Protein AF-A0A9E3B0Q7-F1 (afdb_monomer)

Secondary structure (DSSP, 8-state):
-HHHHHHHHHHHHHHHHHHHHHHHHHHH-SSHHHHHHHHHHHHHHHHHHHHHHHHHHHTT--EEEETTEEEEPPP-

Radius of gyration: 14.56 Å; Cα contacts (8 Å, |Δi|>4): 64; chains: 1; bounding box: 31×18×42 Å

Nearest PDB structures (foldseek):
  5l89-assembly3_Z  TM=9.822E-01  e=1.109E+00  Rhodospirillum rubrum
  5l8b-assembly1_J  TM=9.826E-01  e=2.147E+00  Rhodospirillum rubrum
  4wpe-assembly1_A-2  TM=9.144E-01  e=1.761E+00  Saccharomyces cerevisiae S288C
  1c8s-assembly1_A  TM=6.070E-01  e=6.540E-01  Halobacterium salinarum
  1uaz-assembly1_B  TM=5.070E-01  e=6.122E-01  Halorubrum ezzemoulense

Sequence (76 aa):
MLDEVTAQIAALNKADLMFRLAEWHYRHAPTGVEKRHYIQTSLLAASTRAQILTWLEEHQIVVTRQYGEYVQLSQV

pLDDT: mean 93.31, std 9.6, range [46.0, 98.44]

Foldseek 3Di:
DVVVLVVLQVQLLVLLVQLVVLVVCLVVPPDPVSVVVSVVSNVVSVVSNVVSVVVCVVVVWDWDADPRGTDTDPDD

Solvent-accessible surface area (backbone atoms only — not comparable to full-atom values): 4151 Å² total; per-residue (Å²): 104,73,68,54,53,53,49,48,41,53,50,37,39,52,22,52,51,48,22,55,50,20,55,54,46,36,76,68,42,92,43,74,67,52,30,51,52,23,51,52,46,25,52,51,20,49,52,52,32,51,54,46,51,51,53,34,53,78,68,73,51,56,68,45,77,55,101,90,34,59,42,75,57,76,86,128

Structure (mmCIF, N/CA/C/O backbone):
data_AF-A0A9E3B0Q7-F1
#
_entry.id   AF-A0A9E3B0Q7-F1
#
loop_
_atom_site.group_PDB
_atom_site.id
_atom_site.type_symbol
_atom_site.label_atom_id
_atom_site.label_alt_id
_atom_site.label_comp_id
_atom_site.label_asym_id
_atom_site.label_entity_id
_atom_site.label_seq_id
_atom_site.pdbx_PDB_ins_code
_atom_site.Cartn_x
_atom_site.Cartn_y
_atom_site.Cartn_z
_atom_site.occupancy
_atom_site.B_iso_or_equiv
_atom_site.auth_seq_id
_atom_site.auth_comp_id
_atom_site.auth_asym_id
_atom_site.auth_atom_id
_atom_site.pdbx_PDB_model_num
ATOM 1 N N . MET A 1 1 ? -6.855 9.347 19.495 1.00 73.69 1 MET A N 1
ATOM 2 C CA . MET A 1 1 ? -6.638 7.891 19.358 1.00 73.69 1 MET A CA 1
ATOM 3 C C . MET A 1 1 ? -7.461 7.321 18.208 1.00 73.69 1 MET A C 1
ATOM 5 O O . MET A 1 1 ? -6.849 6.920 17.238 1.00 73.69 1 MET A O 1
ATOM 9 N N . LEU A 1 2 ? -8.803 7.348 18.229 1.00 78.19 2 LEU A N 1
ATOM 10 C CA . LEU A 1 2 ? -9.619 6.775 17.137 1.00 78.19 2 LEU A CA 1
ATOM 11 C C . LEU A 1 2 ? -9.335 7.399 15.748 1.00 78.19 2 LEU A C 1
ATOM 13 O O . LEU A 1 2 ? -9.200 6.681 14.758 1.00 78.19 2 LEU A O 1
ATOM 17 N N . ASP A 1 3 ? -9.151 8.723 15.694 1.00 88.81 3 ASP A N 1
ATOM 18 C CA . ASP A 1 3 ? -8.799 9.442 14.456 1.00 88.81 3 ASP A CA 1
ATOM 19 C C . ASP A 1 3 ? -7.405 9.068 13.933 1.00 88.81 3 ASP A C 1
ATOM 21 O O . ASP A 1 3 ? -7.180 8.972 12.729 1.00 88.81 3 ASP A O 1
ATOM 25 N N . GLU A 1 4 ? -6.473 8.806 14.848 1.00 93.88 4 GLU A N 1
ATOM 26 C CA . GLU A 1 4 ? -5.104 8.409 14.526 1.00 93.88 4 GLU A CA 1
ATOM 27 C C . GLU A 1 4 ? -5.066 6.982 13.977 1.00 93.88 4 GLU A C 1
ATOM 29 O O . GLU A 1 4 ? -4.457 6.745 12.939 1.00 93.88 4 GLU A O 1
ATOM 34 N N . VAL A 1 5 ? -5.810 6.053 14.587 1.00 93.56 5 VAL A N 1
ATOM 35 C CA . VAL A 1 5 ? -5.986 4.692 14.055 1.00 93.56 5 VAL A CA 1
ATOM 36 C C . VAL A 1 5 ? -6.586 4.723 12.652 1.00 93.56 5 VAL A C 1
ATOM 38 O O . VAL A 1 5 ? -6.078 4.069 11.742 1.00 93.56 5 VAL A O 1
ATOM 41 N N . THR A 1 6 ? -7.633 5.525 12.452 1.00 94.19 6 THR A N 1
ATOM 42 C CA . THR A 1 6 ? -8.282 5.673 11.142 1.00 94.19 6 THR A CA 1
ATOM 43 C C . THR A 1 6 ? -7.303 6.219 10.098 1.00 94.19 6 THR A C 1
ATOM 45 O O . THR A 1 6 ? -7.235 5.700 8.981 1.00 94.19 6 THR A O 1
ATOM 48 N N . ALA A 1 7 ? -6.490 7.214 10.467 1.00 95.88 7 ALA A N 1
ATOM 49 C CA . ALA A 1 7 ? -5.452 7.761 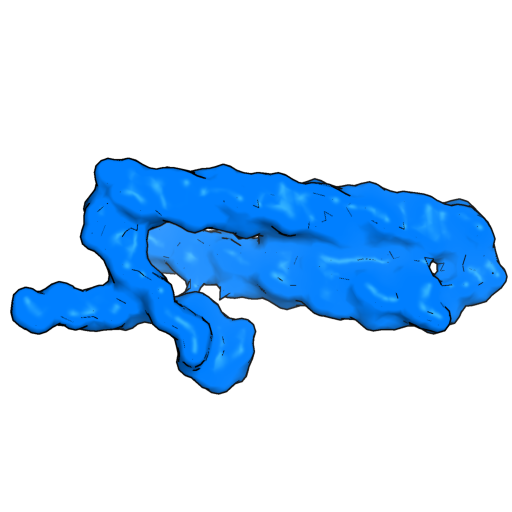9.598 1.00 95.88 7 ALA A CA 1
ATOM 50 C C . ALA A 1 7 ? -4.372 6.722 9.252 1.00 95.88 7 ALA A C 1
ATOM 52 O O . ALA A 1 7 ? -3.973 6.623 8.090 1.00 95.88 7 ALA A O 1
ATOM 53 N N . GLN A 1 8 ? -3.940 5.915 10.224 1.00 97.06 8 GLN A N 1
ATOM 54 C CA . GLN A 1 8 ? -2.954 4.853 10.012 1.00 97.06 8 GLN A CA 1
ATOM 55 C C . GLN A 1 8 ? -3.494 3.755 9.090 1.00 97.06 8 GLN A C 1
ATOM 57 O O . GLN A 1 8 ? -2.808 3.342 8.157 1.00 97.06 8 GLN A O 1
ATOM 62 N N . ILE A 1 9 ? -4.750 3.340 9.256 1.00 95.50 9 ILE A N 1
ATOM 63 C CA . ILE A 1 9 ? -5.388 2.356 8.367 1.00 95.50 9 ILE A CA 1
ATOM 64 C C . ILE A 1 9 ? -5.530 2.910 6.942 1.00 95.50 9 ILE A C 1
ATOM 66 O O . ILE A 1 9 ? -5.216 2.216 5.971 1.00 95.50 9 ILE A O 1
ATOM 70 N N . ALA A 1 10 ? -5.930 4.175 6.789 1.00 96.25 10 ALA A N 1
ATOM 71 C CA . ALA A 1 10 ? -5.985 4.823 5.480 1.00 96.25 10 ALA A CA 1
ATOM 72 C C . ALA A 1 10 ? -4.594 4.900 4.820 1.00 96.25 10 ALA A C 1
ATOM 74 O O . ALA A 1 10 ? -4.447 4.614 3.627 1.00 96.25 10 ALA A O 1
ATOM 75 N N . ALA A 1 11 ? -3.556 5.230 5.594 1.00 97.62 11 ALA A N 1
ATOM 76 C CA . ALA A 1 11 ? -2.174 5.243 5.126 1.00 97.62 11 ALA A CA 1
ATOM 77 C C . ALA A 1 11 ? -1.682 3.838 4.735 1.00 97.62 11 ALA A C 1
ATOM 79 O O . ALA A 1 11 ? -1.030 3.687 3.698 1.00 97.62 11 ALA A O 1
ATOM 80 N N . LEU A 1 12 ? -2.051 2.806 5.500 1.00 97.75 12 LEU A N 1
ATOM 81 C CA . LEU A 1 12 ? -1.737 1.409 5.207 1.00 97.75 12 LEU A CA 1
ATOM 82 C C . LEU A 1 12 ? -2.352 0.972 3.872 1.00 97.75 12 LEU A C 1
ATOM 84 O O . LEU A 1 12 ? -1.657 0.394 3.034 1.00 97.75 12 LEU A O 1
ATOM 88 N N . ASN A 1 13 ? -3.623 1.311 3.637 1.00 97.88 13 ASN A N 1
ATOM 89 C CA . ASN A 1 13 ? -4.313 1.041 2.373 1.00 97.88 13 ASN A CA 1
ATOM 90 C C . ASN A 1 13 ? -3.658 1.750 1.190 1.00 97.88 13 ASN A C 1
ATOM 92 O O . ASN A 1 13 ? -3.423 1.137 0.145 1.00 97.88 13 ASN A O 1
ATOM 96 N N . LYS A 1 14 ? -3.285 3.022 1.363 1.00 97.75 14 LYS A N 1
ATOM 97 C CA . LYS A 1 14 ? -2.559 3.779 0.340 1.00 97.75 14 LYS A CA 1
ATOM 98 C C . LYS A 1 14 ? -1.211 3.135 0.016 1.00 97.75 14 LYS A C 1
ATOM 100 O O . LYS A 1 14 ? -0.869 3.002 -1.158 1.00 97.75 14 LYS A O 1
ATOM 105 N N . ALA A 1 15 ? -0.453 2.718 1.027 1.00 98.00 15 ALA A N 1
ATOM 106 C CA . ALA A 1 15 ? 0.842 2.079 0.831 1.00 98.00 15 ALA A CA 1
ATOM 107 C C . ALA A 1 15 ? 0.708 0.700 0.153 1.00 98.00 15 ALA A C 1
ATOM 109 O O . ALA A 1 15 ? 1.480 0.381 -0.749 1.00 98.00 15 ALA A O 1
ATOM 110 N N . ASP A 1 1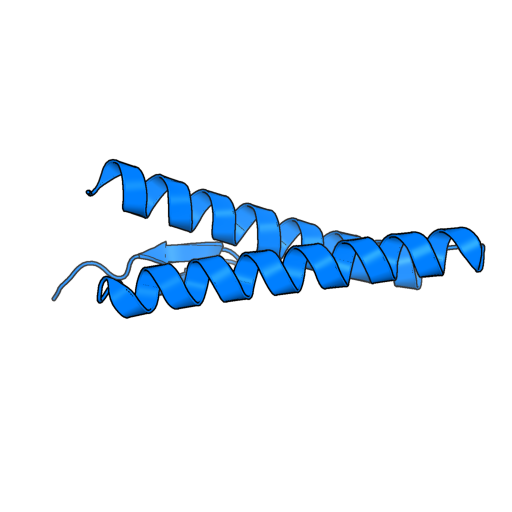6 ? -0.306 -0.095 0.503 1.00 97.31 16 ASP A N 1
ATOM 111 C CA . ASP A 1 16 ? -0.614 -1.362 -0.178 1.00 97.31 16 ASP A CA 1
ATOM 112 C C . ASP A 1 16 ? -1.022 -1.169 -1.645 1.00 97.31 16 ASP A C 1
ATOM 114 O O . ASP A 1 16 ? -0.555 -1.906 -2.519 1.00 97.31 16 ASP A O 1
ATOM 118 N N . LEU A 1 17 ? -1.834 -0.153 -1.946 1.00 96.94 17 LEU A N 1
ATOM 119 C CA . LEU A 1 17 ? -2.184 0.195 -3.322 1.00 96.94 17 LEU A CA 1
ATOM 120 C C . LEU A 1 17 ? -0.947 0.617 -4.125 1.00 96.94 17 LEU A C 1
ATOM 122 O O . LEU A 1 17 ? -0.735 0.120 -5.230 1.00 96.94 17 LEU A O 1
ATOM 126 N N . MET A 1 18 ? -0.109 1.492 -3.560 1.00 97.81 18 MET A N 1
ATOM 127 C CA . MET A 1 18 ? 1.134 1.943 -4.195 1.00 97.81 18 MET A CA 1
ATOM 128 C C . MET A 1 18 ? 2.087 0.783 -4.477 1.00 97.81 18 MET A C 1
ATOM 130 O O . MET A 1 18 ? 2.672 0.726 -5.557 1.00 97.81 18 MET A O 1
ATOM 134 N N . PHE A 1 19 ? 2.208 -0.161 -3.542 1.00 97.81 19 PHE A N 1
ATOM 135 C CA . PHE A 1 19 ? 2.998 -1.375 -3.726 1.00 97.81 19 PHE A CA 1
ATOM 136 C C . PHE A 1 19 ? 2.497 -2.184 -4.931 1.00 97.81 19 PHE A C 1
ATOM 138 O O . PHE A 1 19 ? 3.259 -2.443 -5.863 1.00 97.81 19 PHE A O 1
ATOM 145 N N . ARG A 1 20 ? 1.196 -2.507 -4.962 1.00 96.56 20 ARG A N 1
ATOM 146 C CA . ARG A 1 20 ? 0.581 -3.285 -6.052 1.00 96.56 20 ARG A CA 1
ATOM 147 C C . ARG A 1 20 ? 0.681 -2.585 -7.409 1.00 96.56 20 ARG A C 1
ATOM 149 O O . ARG A 1 20 ? 0.935 -3.241 -8.420 1.00 96.56 20 ARG A O 1
ATOM 156 N N . LEU A 1 21 ? 0.498 -1.264 -7.444 1.00 97.88 21 LEU A N 1
ATOM 157 C CA . LEU A 1 21 ? 0.645 -0.467 -8.665 1.00 97.88 21 LEU A CA 1
ATOM 158 C C . LEU A 1 21 ? 2.091 -0.467 -9.163 1.00 97.88 21 LEU A C 1
ATOM 160 O O . LEU A 1 21 ? 2.315 -0.675 -10.353 1.00 97.88 21 LEU A O 1
ATOM 164 N N . ALA A 1 22 ? 3.069 -0.296 -8.272 1.00 98.06 22 ALA A N 1
ATOM 165 C CA . ALA A 1 22 ? 4.481 -0.351 -8.635 1.00 98.06 22 ALA A CA 1
ATOM 166 C C . ALA A 1 22 ? 4.864 -1.720 -9.221 1.00 98.06 22 ALA A C 1
ATOM 168 O O . ALA A 1 22 ? 5.516 -1.781 -10.261 1.00 98.06 22 ALA A O 1
ATOM 169 N N . GLU A 1 23 ? 4.391 -2.821 -8.631 1.00 97.62 23 GLU A N 1
ATOM 170 C CA . GLU A 1 23 ? 4.604 -4.169 -9.177 1.00 97.62 23 GLU A CA 1
ATOM 171 C C . GLU A 1 23 ? 3.933 -4.370 -10.542 1.00 97.62 23 GLU A C 1
ATOM 173 O O . GLU A 1 23 ? 4.486 -5.014 -11.440 1.00 97.62 23 GLU A O 1
ATOM 178 N N . TRP A 1 24 ? 2.727 -3.828 -10.728 1.00 97.88 24 TRP A N 1
ATOM 179 C CA . TRP A 1 24 ? 2.054 -3.867 -12.022 1.00 97.88 24 TRP A CA 1
ATOM 180 C C . TRP A 1 24 ? 2.831 -3.084 -13.085 1.00 97.88 24 TRP A C 1
ATOM 182 O O . TRP A 1 24 ? 3.087 -3.623 -14.163 1.00 97.88 24 TRP A O 1
ATOM 192 N N . HIS A 1 25 ? 3.270 -1.866 -12.770 1.00 98.31 25 HIS A N 1
ATOM 193 C CA . HIS A 1 25 ? 4.055 -1.042 -13.683 1.00 98.31 25 HIS A CA 1
ATOM 194 C C . HIS A 1 25 ? 5.420 -1.659 -13.998 1.00 98.31 25 HIS A C 1
ATOM 196 O O . HIS A 1 25 ? 5.817 -1.683 -15.159 1.00 98.31 25 HIS A O 1
ATOM 202 N N . TYR A 1 26 ? 6.102 -2.248 -13.012 1.00 98.00 26 TYR A N 1
ATOM 203 C CA . TYR A 1 26 ? 7.364 -2.963 -13.218 1.00 98.00 26 TYR A CA 1
ATOM 204 C C . TYR A 1 26 ? 7.252 -4.054 -14.297 1.00 98.00 26 TYR A C 1
ATOM 206 O O . TYR A 1 26 ? 8.138 -4.175 -15.148 1.00 98.00 26 TYR A O 1
ATOM 214 N N . ARG A 1 27 ? 6.149 -4.819 -14.299 1.00 97.38 27 ARG A N 1
ATOM 215 C CA . ARG A 1 27 ? 5.906 -5.890 -15.284 1.00 97.38 27 ARG A CA 1
ATOM 216 C C . ARG A 1 27 ? 5.759 -5.377 -16.716 1.00 97.38 27 ARG A C 1
ATOM 218 O O . ARG A 1 27 ? 6.099 -6.104 -17.644 1.00 97.38 27 ARG A O 1
ATOM 225 N N . HIS A 1 28 ? 5.293 -4.143 -16.885 1.00 96.69 28 HIS A N 1
ATOM 226 C CA . HIS A 1 28 ? 5.032 -3.532 -18.192 1.00 96.69 28 HIS A CA 1
ATOM 227 C C . HIS A 1 28 ? 6.062 -2.461 -18.574 1.00 96.69 28 HIS A C 1
ATOM 229 O O . HIS A 1 28 ? 5.951 -1.859 -19.638 1.00 96.69 28 HIS A O 1
ATOM 235 N N . ALA A 1 29 ? 7.065 -2.221 -17.727 1.00 97.25 29 ALA A N 1
ATOM 236 C CA . ALA A 1 29 ? 8.057 -1.182 -17.946 1.00 97.25 29 ALA A CA 1
ATOM 237 C C . ALA A 1 29 ? 8.955 -1.516 -19.161 1.00 97.25 29 ALA A C 1
ATOM 239 O O . ALA A 1 29 ? 9.642 -2.549 -19.148 1.00 97.25 29 ALA A O 1
ATOM 240 N 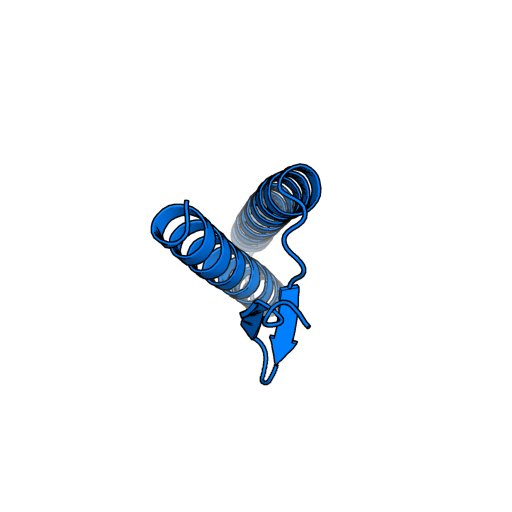N . PRO A 1 30 ? 9.005 -0.647 -20.189 1.00 96.12 30 PRO A N 1
ATOM 241 C CA . PRO A 1 30 ? 9.776 -0.861 -21.411 1.00 96.12 30 PRO A CA 1
ATOM 242 C C . PRO A 1 30 ? 11.286 -0.707 -21.199 1.00 96.12 30 PRO A C 1
ATOM 244 O O . PRO A 1 30 ? 12.074 -1.276 -21.953 1.00 96.12 30 PRO A O 1
ATOM 247 N N . THR A 1 31 ? 11.711 0.041 -20.175 1.00 98.12 31 THR A N 1
ATOM 248 C CA . THR A 1 31 ? 13.124 0.370 -19.950 1.00 98.12 31 THR A CA 1
ATOM 249 C C . THR A 1 31 ? 13.645 -0.109 -18.597 1.00 98.12 31 THR A C 1
ATOM 251 O O . THR A 1 31 ? 12.920 -0.232 -17.609 1.00 98.12 31 THR A O 1
ATOM 254 N N . GLY A 1 32 ? 14.958 -0.349 -18.520 1.00 97.56 32 GLY A N 1
AT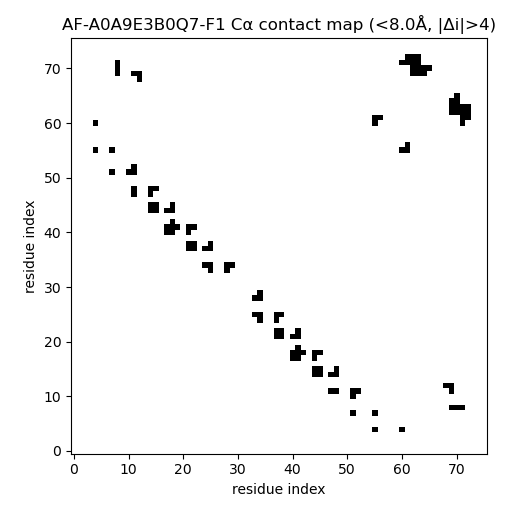OM 255 C CA . GLY A 1 32 ? 15.623 -0.687 -17.257 1.00 97.56 32 GLY A CA 1
ATOM 256 C C . GLY A 1 32 ? 15.607 0.453 -16.229 1.00 97.56 32 GLY A C 1
ATOM 257 O O . GLY A 1 32 ? 15.640 0.189 -15.029 1.00 97.56 32 GLY A O 1
ATOM 258 N N . VAL A 1 33 ? 15.541 1.710 -16.682 1.00 98.06 33 VAL A N 1
ATOM 259 C CA . VAL A 1 33 ? 15.421 2.890 -15.807 1.00 98.06 33 VAL A CA 1
ATOM 260 C C . VAL A 1 33 ? 14.060 2.894 -15.116 1.00 98.06 33 VAL A C 1
ATOM 262 O O . VAL A 1 33 ? 14.010 2.985 -13.891 1.00 98.06 33 VAL A O 1
ATOM 265 N N . GLU A 1 34 ? 12.977 2.702 -15.870 1.00 97.38 34 GLU A N 1
ATOM 266 C CA . GLU A 1 34 ? 11.624 2.599 -15.312 1.00 97.38 34 GLU A CA 1
ATOM 267 C C . GLU A 1 34 ? 11.479 1.396 -14.383 1.00 97.38 34 GLU A C 1
ATOM 269 O O . GLU A 1 34 ? 10.954 1.529 -13.281 1.00 97.38 34 GLU A O 1
ATOM 274 N N . LYS A 1 35 ? 12.031 0.234 -14.758 1.00 98.19 35 LYS A N 1
ATOM 275 C CA . LYS A 1 35 ? 12.051 -0.939 -13.870 1.00 98.19 35 LYS A CA 1
ATOM 276 C C . LYS A 1 35 ? 12.697 -0.626 -12.522 1.00 98.19 35 LYS A C 1
ATOM 278 O O . LYS A 1 35 ? 12.131 -0.973 -11.491 1.00 98.19 35 LYS A O 1
ATOM 283 N N . ARG A 1 36 ? 13.854 0.048 -12.508 1.00 98.25 36 ARG A N 1
ATOM 284 C CA . ARG A 1 36 ? 14.512 0.462 -11.256 1.00 98.25 36 ARG A CA 1
ATOM 285 C C . ARG A 1 36 ? 13.670 1.452 -10.461 1.00 98.25 36 ARG A C 1
ATOM 287 O O . ARG A 1 36 ? 13.585 1.299 -9.247 1.00 98.25 36 ARG A O 1
ATOM 294 N N . HIS A 1 37 ? 13.039 2.415 -11.130 1.00 98.06 37 HIS A N 1
ATOM 295 C CA . HIS A 1 37 ? 12.129 3.355 -10.482 1.00 98.06 37 HIS A CA 1
ATOM 296 C C . HIS A 1 37 ? 10.987 2.618 -9.768 1.00 98.06 37 HIS A C 1
ATOM 298 O O . HIS A 1 37 ? 10.794 2.810 -8.571 1.00 98.06 37 HIS A O 1
ATOM 304 N N . TYR A 1 38 ? 10.304 1.696 -10.451 1.00 98.38 38 TYR A N 1
ATOM 305 C CA . TYR A 1 38 ? 9.203 0.945 -9.848 1.00 98.38 38 TYR A CA 1
ATOM 306 C C . TYR A 1 38 ? 9.653 -0.009 -8.734 1.00 98.38 38 TYR A C 1
ATOM 308 O O . TYR A 1 38 ? 8.938 -0.131 -7.744 1.00 98.38 38 TYR A O 1
ATOM 316 N N . ILE A 1 39 ? 10.848 -0.610 -8.824 1.00 98.06 39 ILE A N 1
ATOM 317 C CA . ILE A 1 39 ? 11.440 -1.375 -7.707 1.00 98.06 39 ILE A CA 1
ATOM 318 C C . ILE A 1 39 ? 11.658 -0.474 -6.481 1.00 98.06 39 ILE A C 1
ATOM 320 O O . ILE A 1 39 ? 11.370 -0.870 -5.351 1.00 98.06 39 ILE A O 1
ATOM 324 N N . GLN A 1 40 ? 12.169 0.743 -6.679 1.00 98.19 40 GLN A N 1
ATOM 325 C CA . GLN A 1 40 ? 12.362 1.695 -5.582 1.00 98.19 40 GLN A CA 1
ATOM 326 C C . GLN A 1 40 ? 11.019 2.106 -4.967 1.00 98.19 40 GLN A C 1
ATOM 328 O O . GLN A 1 40 ? 10.891 2.135 -3.743 1.00 98.19 40 GLN A O 1
ATOM 333 N N . THR A 1 41 ? 10.003 2.361 -5.795 1.00 98.06 41 THR A N 1
ATOM 334 C CA . THR A 1 41 ? 8.645 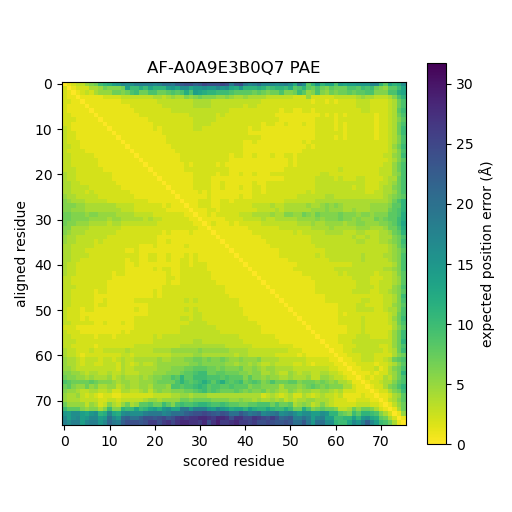2.669 -5.330 1.00 98.06 41 THR A CA 1
ATOM 335 C C . THR A 1 41 ? 8.033 1.508 -4.548 1.00 98.06 41 THR A C 1
ATOM 337 O O . THR A 1 41 ? 7.474 1.739 -3.476 1.00 98.06 41 THR A O 1
ATOM 340 N N . SER A 1 42 ? 8.158 0.264 -5.028 1.00 98.12 42 SER A N 1
ATOM 341 C CA . SER A 1 42 ? 7.638 -0.909 -4.317 1.00 98.12 42 SER A CA 1
ATOM 342 C C . SER A 1 42 ? 8.359 -1.118 -2.988 1.00 98.12 42 SER A C 1
ATOM 344 O O . SER A 1 42 ? 7.711 -1.396 -1.982 1.00 98.12 42 SER A O 1
ATOM 346 N N . LEU A 1 43 ? 9.681 -0.924 -2.945 1.00 98.31 43 LEU A N 1
ATOM 347 C CA . LEU A 1 43 ? 10.452 -1.027 -1.706 1.00 98.31 43 LEU A CA 1
ATOM 348 C C . LEU A 1 43 ? 10.022 0.031 -0.683 1.00 98.31 43 LEU A C 1
ATOM 350 O O . LEU A 1 43 ? 9.801 -0.300 0.479 1.00 98.31 43 LEU A O 1
ATOM 354 N N . LEU A 1 44 ? 9.856 1.285 -1.111 1.00 98.44 44 LEU A N 1
ATOM 355 C CA . LEU A 1 44 ? 9.380 2.357 -0.236 1.00 98.44 44 LEU A CA 1
ATOM 356 C C . LEU A 1 44 ? 7.986 2.039 0.318 1.00 98.44 44 LEU A C 1
ATOM 358 O O . LEU A 1 44 ? 7.774 2.115 1.525 1.00 98.44 44 LEU A O 1
ATOM 362 N N . ALA A 1 45 ? 7.059 1.626 -0.549 1.00 98.12 45 ALA A N 1
ATOM 363 C CA . ALA A 1 45 ? 5.701 1.274 -0.152 1.00 98.12 45 ALA A CA 1
ATOM 364 C C . ALA A 1 45 ? 5.667 0.085 0.827 1.00 98.12 45 ALA A C 1
ATOM 366 O O . ALA A 1 45 ? 4.922 0.120 1.806 1.00 98.12 45 ALA A O 1
ATOM 367 N N . ALA A 1 46 ? 6.495 -0.942 0.610 1.00 97.75 46 ALA A N 1
ATOM 368 C CA . ALA A 1 46 ? 6.628 -2.075 1.527 1.00 97.75 46 ALA A CA 1
ATOM 369 C C . ALA A 1 46 ? 7.159 -1.642 2.902 1.00 97.75 46 ALA A C 1
ATOM 371 O O . ALA A 1 46 ? 6.590 -2.028 3.923 1.00 97.75 46 ALA A O 1
ATOM 372 N N . SER A 1 47 ? 8.189 -0.793 2.933 1.00 98.44 47 SER A N 1
ATOM 373 C CA . SER A 1 47 ? 8.736 -0.238 4.176 1.00 98.44 47 SER A CA 1
ATOM 374 C C . SER A 1 47 ? 7.703 0.593 4.937 1.00 98.44 47 SER A C 1
ATOM 376 O O . SER A 1 47 ? 7.554 0.418 6.143 1.00 98.44 47 SER A O 1
ATOM 378 N N . THR A 1 48 ? 6.934 1.442 4.247 1.00 98.25 48 THR A N 1
ATOM 379 C CA . THR A 1 48 ? 5.845 2.211 4.869 1.00 98.25 48 THR A CA 1
ATOM 380 C C . THR A 1 48 ? 4.772 1.295 5.457 1.00 98.25 48 THR A C 1
ATOM 382 O O . THR A 1 48 ? 4.341 1.515 6.584 1.00 98.25 48 THR A O 1
ATOM 385 N N . ARG A 1 49 ? 4.364 0.233 4.746 1.00 97.38 49 ARG A N 1
ATOM 386 C CA . ARG A 1 49 ? 3.409 -0.750 5.288 1.00 97.38 49 ARG A CA 1
ATOM 387 C C . ARG A 1 49 ? 3.940 -1.416 6.550 1.00 97.38 49 ARG A C 1
ATOM 389 O O . ARG A 1 49 ? 3.190 -1.535 7.510 1.00 97.38 49 ARG A O 1
ATOM 396 N N . ALA A 1 50 ? 5.204 -1.838 6.544 1.00 97.69 50 ALA A N 1
ATOM 397 C CA . ALA A 1 50 ? 5.826 -2.471 7.701 1.00 97.69 50 ALA A CA 1
ATOM 398 C C . ALA A 1 50 ? 5.824 -1.531 8.914 1.00 97.69 50 ALA A C 1
ATOM 400 O O . ALA A 1 50 ? 5.366 -1.928 9.976 1.00 97.69 50 ALA A O 1
ATOM 401 N N . GLN A 1 51 ? 6.226 -0.269 8.731 1.00 98.31 51 GLN A N 1
ATOM 402 C CA . GLN A 1 51 ? 6.210 0.743 9.794 1.00 98.31 51 GLN A CA 1
ATOM 403 C C . GLN A 1 51 ? 4.811 0.955 10.384 1.00 98.31 51 GLN A C 1
ATOM 405 O O . GLN A 1 51 ? 4.658 0.991 11.601 1.00 98.31 51 GLN A O 1
ATOM 410 N N . ILE A 1 52 ? 3.785 1.062 9.533 1.00 98.00 52 ILE A N 1
ATOM 411 C CA . ILE A 1 52 ? 2.406 1.261 9.994 1.00 98.00 52 ILE A CA 1
ATOM 412 C C . ILE A 1 52 ? 1.884 0.014 10.716 1.00 98.00 52 ILE A C 1
ATOM 414 O O . ILE A 1 52 ? 1.244 0.137 11.753 1.00 98.00 52 ILE A O 1
ATOM 418 N N . LEU A 1 53 ? 2.163 -1.186 10.199 1.00 95.81 53 LEU A N 1
ATOM 419 C CA . LEU A 1 53 ? 1.764 -2.436 10.851 1.00 95.81 53 LEU A CA 1
ATOM 420 C C . LEU A 1 53 ? 2.428 -2.598 12.222 1.00 95.81 53 LEU A C 1
ATOM 422 O O . LEU A 1 53 ? 1.739 -2.967 13.166 1.00 95.81 53 LEU A O 1
ATOM 426 N N . THR A 1 54 ? 3.715 -2.262 12.350 1.00 97.06 54 THR A N 1
ATOM 427 C CA . THR A 1 54 ? 4.412 -2.243 13.645 1.00 97.06 54 THR A CA 1
ATOM 428 C C . THR A 1 54 ? 3.756 -1.260 14.609 1.00 97.06 54 THR A C 1
ATOM 430 O O . THR A 1 54 ? 3.466 -1.625 15.742 1.00 97.06 54 THR A O 1
ATOM 433 N N . TRP A 1 55 ? 3.436 -0.046 14.153 1.00 96.69 55 TRP A N 1
ATOM 434 C CA . TRP A 1 55 ? 2.726 0.924 14.987 1.00 96.69 55 TRP A CA 1
ATOM 435 C C . TRP A 1 55 ? 1.357 0.393 15.445 1.00 96.69 55 TRP A C 1
ATOM 437 O O . TRP A 1 55 ? 1.014 0.507 16.619 1.00 96.69 55 TRP A O 1
ATOM 447 N N . LEU A 1 56 ? 0.577 -0.219 14.544 1.00 95.06 56 LEU A N 1
ATOM 448 C CA . LEU A 1 56 ? -0.732 -0.797 14.875 1.00 95.06 56 LEU A CA 1
ATOM 449 C C . LEU A 1 56 ? -0.601 -1.926 15.910 1.00 95.06 56 LEU A C 1
ATOM 451 O O . LEU A 1 56 ? -1.406 -1.997 16.837 1.00 95.06 56 LEU A O 1
ATOM 455 N N . GLU A 1 57 ? 0.424 -2.768 15.780 1.00 94.00 57 GLU A N 1
ATOM 456 C CA . GLU A 1 57 ? 0.735 -3.846 16.722 1.00 94.00 57 GLU A CA 1
ATOM 457 C C . GLU A 1 57 ? 1.105 -3.308 18.113 1.00 94.00 57 GLU A C 1
ATOM 459 O O . GLU A 1 57 ? 0.536 -3.755 19.109 1.00 94.00 57 GLU A O 1
ATOM 464 N N . GLU A 1 58 ? 1.980 -2.299 18.188 1.00 95.69 58 GLU A N 1
ATOM 465 C CA . GLU A 1 58 ? 2.368 -1.633 19.443 1.00 95.69 58 GLU A CA 1
ATOM 466 C C . GLU A 1 58 ? 1.164 -1.032 20.186 1.00 95.69 58 GLU A C 1
ATOM 468 O O . GLU A 1 58 ? 1.146 -0.988 21.417 1.00 95.69 58 GLU A O 1
ATOM 473 N N . HIS A 1 59 ? 0.132 -0.620 19.447 1.00 93.81 59 HIS A N 1
ATOM 474 C CA . HIS A 1 59 ? -1.106 -0.055 19.987 1.00 93.81 59 HIS A CA 1
ATOM 475 C C . HIS A 1 59 ? -2.229 -1.094 20.156 1.00 93.81 59 HIS A C 1
ATOM 477 O O . HIS A 1 59 ? -3.366 -0.721 20.446 1.00 93.81 59 HIS A O 1
ATOM 483 N N . GLN A 1 60 ? -1.931 -2.390 19.996 1.00 93.62 60 GLN A N 1
ATOM 484 C CA . GLN A 1 60 ? -2.884 -3.505 20.104 1.00 93.62 60 GLN A CA 1
ATOM 485 C C . GLN A 1 60 ? -4.097 -3.388 19.162 1.00 93.6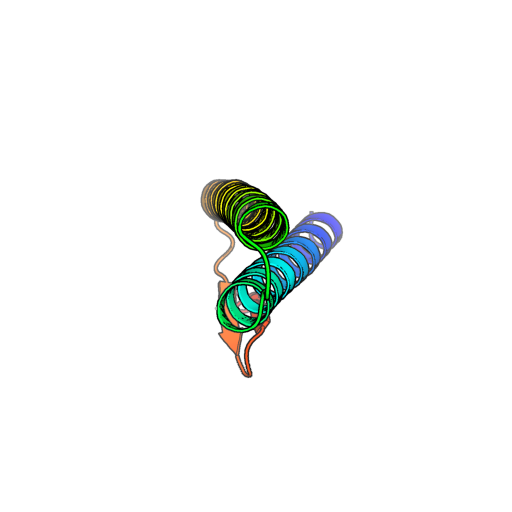2 60 GLN A C 1
ATOM 487 O O . GLN A 1 60 ? -5.204 -3.832 19.478 1.00 93.62 60 GLN A O 1
ATOM 492 N N . ILE A 1 61 ? -3.901 -2.796 17.983 1.00 92.50 61 ILE A N 1
ATOM 493 C CA . ILE A 1 61 ? -4.944 -2.628 16.971 1.00 92.50 61 ILE A CA 1
ATOM 494 C C . ILE A 1 61 ? -4.879 -3.793 15.992 1.00 92.50 61 ILE A C 1
ATOM 496 O O . ILE A 1 61 ? -3.930 -3.939 15.222 1.00 92.50 61 ILE A O 1
ATOM 500 N N . VAL A 1 62 ? -5.937 -4.600 15.971 1.00 90.31 62 VAL A N 1
ATOM 501 C CA . VAL A 1 62 ? -6.061 -5.713 15.029 1.00 90.31 62 VAL A CA 1
ATOM 502 C C . VAL A 1 62 ? -6.744 -5.233 13.751 1.00 90.31 62 VAL A C 1
ATOM 504 O O . VAL A 1 62 ? -7.875 -4.742 13.770 1.00 90.31 62 VAL A O 1
ATOM 507 N N . VAL A 1 63 ? -6.067 -5.415 12.620 1.00 91.38 63 VAL A N 1
ATOM 508 C CA . VAL A 1 63 ? -6.617 -5.159 11.285 1.00 91.38 63 VAL A CA 1
ATOM 509 C C . VAL A 1 63 ? -6.756 -6.462 10.508 1.00 91.38 63 VAL A C 1
ATOM 511 O O . VAL A 1 63 ? -5.951 -7.380 10.646 1.00 91.38 63 VAL A O 1
ATOM 514 N N . THR A 1 64 ? -7.772 -6.541 9.659 1.00 92.31 64 THR A N 1
ATOM 515 C CA . THR A 1 64 ? -7.969 -7.645 8.715 1.00 92.31 64 THR A CA 1
ATOM 516 C C . THR A 1 64 ? -8.142 -7.102 7.308 1.00 92.31 64 THR A C 1
ATOM 518 O O . THR A 1 64 ? -8.441 -5.923 7.127 1.00 92.31 64 THR A O 1
ATOM 521 N N . ARG A 1 65 ? -7.941 -7.946 6.295 1.00 90.12 65 ARG A N 1
ATOM 522 C CA . ARG A 1 65 ? -8.100 -7.548 4.897 1.00 90.12 65 ARG A CA 1
ATOM 523 C C . ARG A 1 65 ? -9.467 -7.986 4.379 1.00 90.12 65 ARG A C 1
ATOM 525 O O . ARG A 1 65 ? -9.714 -9.181 4.243 1.0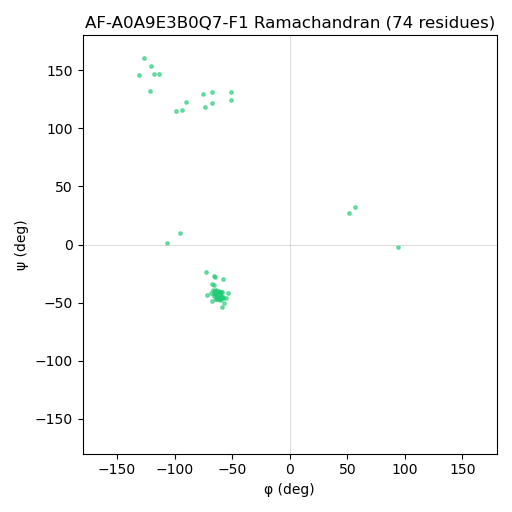0 90.12 65 ARG A O 1
ATOM 532 N N . GLN A 1 66 ? -10.330 -7.031 4.047 1.00 89.88 66 GLN A N 1
ATOM 533 C CA . GLN A 1 66 ? -11.640 -7.263 3.436 1.00 89.88 66 GLN A CA 1
ATOM 534 C C . GLN A 1 66 ? -11.714 -6.538 2.095 1.00 89.88 66 GLN A C 1
ATOM 536 O O . GLN A 1 66 ? -11.322 -5.382 1.987 1.00 89.88 66 GLN A O 1
ATOM 541 N N . TYR A 1 67 ? -12.164 -7.236 1.049 1.00 88.12 67 TYR A N 1
ATOM 542 C CA . TYR A 1 67 ? -12.321 -6.679 -0.305 1.00 88.12 67 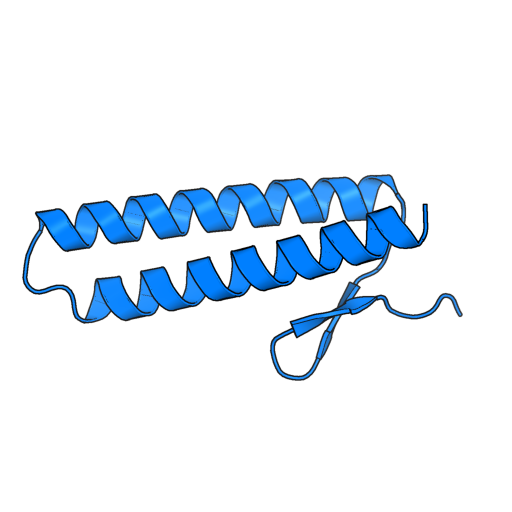TYR A CA 1
ATOM 543 C C . TYR A 1 67 ? -11.078 -5.953 -0.866 1.00 88.12 67 TYR A C 1
ATOM 545 O O . TYR A 1 67 ? -11.182 -5.090 -1.730 1.00 88.12 67 TYR A O 1
ATOM 553 N N . GLY A 1 68 ? -9.880 -6.337 -0.410 1.00 85.75 68 GLY A N 1
ATOM 554 C CA . GLY A 1 68 ? -8.610 -5.755 -0.855 1.00 85.75 68 GLY A CA 1
ATOM 555 C C . GLY A 1 68 ? -8.078 -4.607 0.005 1.00 85.75 68 GLY A C 1
ATOM 556 O O . GLY A 1 68 ? -6.954 -4.171 -0.250 1.00 85.75 68 GLY A O 1
ATOM 557 N N . GLU A 1 69 ? -8.806 -4.195 1.041 1.00 89.88 69 GLU A N 1
ATOM 558 C CA . GLU A 1 69 ? -8.446 -3.117 1.965 1.00 89.88 69 GLU A CA 1
ATOM 559 C C . GLU A 1 69 ? -8.288 -3.644 3.395 1.00 89.88 69 GLU A C 1
ATOM 561 O O . GLU A 1 69 ? -8.957 -4.587 3.813 1.00 89.88 69 GLU A O 1
ATOM 566 N N . TYR A 1 70 ? -7.373 -3.047 4.147 1.00 90.38 70 TYR A N 1
ATOM 567 C CA . TYR A 1 70 ? -7.244 -3.219 5.582 1.00 90.38 70 TYR A CA 1
ATOM 568 C C . TYR A 1 70 ? -8.354 -2.444 6.289 1.00 90.38 70 TYR A C 1
ATOM 570 O O . TYR A 1 70 ? -8.546 -1.251 6.044 1.00 90.38 70 TYR A O 1
ATOM 578 N N . VAL A 1 71 ? -9.053 -3.131 7.185 1.00 90.06 71 VAL A N 1
ATOM 579 C CA . VAL A 1 71 ? -10.104 -2.588 8.045 1.00 90.06 71 VAL A CA 1
ATOM 580 C C . VAL A 1 71 ? -9.844 -3.021 9.484 1.00 90.06 71 VAL A C 1
ATOM 582 O O . VAL A 1 71 ? -9.325 -4.115 9.724 1.00 90.06 71 VAL A O 1
ATOM 585 N N . GLN A 1 72 ? -10.182 -2.168 10.450 1.00 86.19 72 GLN A N 1
ATOM 586 C CA . GLN A 1 72 ? -10.086 -2.525 11.864 1.00 86.19 72 GLN A CA 1
ATOM 587 C C . GLN A 1 72 ? -11.120 -3.606 12.190 1.00 86.19 72 GLN A C 1
ATOM 589 O O . GLN A 1 72 ? -12.298 -3.456 11.864 1.00 86.19 72 GLN A O 1
ATOM 594 N N . LEU A 1 73 ? -10.698 -4.679 12.861 1.00 80.31 73 LEU A N 1
ATOM 595 C CA . LEU A 1 73 ? -11.640 -5.576 13.523 1.00 80.31 73 LEU A CA 1
ATOM 596 C C . LEU A 1 73 ? -12.160 -4.851 14.765 1.00 80.31 73 LEU A C 1
ATOM 598 O O . LEU A 1 73 ? -11.378 -4.481 15.641 1.00 80.31 73 LEU A O 1
ATOM 602 N N . SER A 1 74 ? -13.468 -4.597 14.818 1.00 57.59 74 SER A N 1
ATOM 603 C CA . SER A 1 74 ? -14.119 -4.072 16.019 1.00 57.59 74 SER A CA 1
ATOM 604 C C . SER A 1 74 ? -13.719 -4.943 1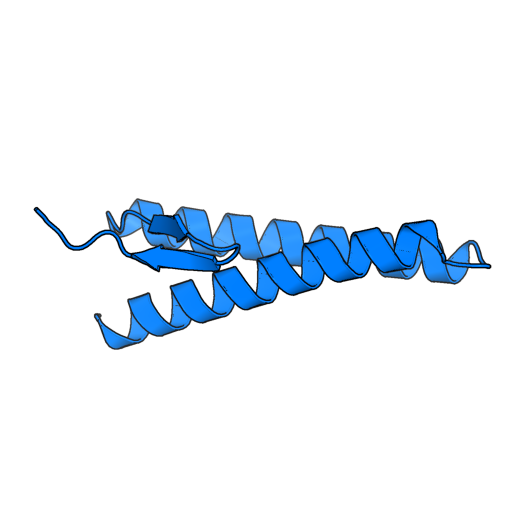7.213 1.00 57.59 74 SER A C 1
ATOM 606 O O . SER A 1 74 ? -13.763 -6.169 17.097 1.00 57.59 74 SER A O 1
ATOM 608 N N . GLN A 1 75 ? -13.290 -4.325 18.321 1.00 53.94 75 GLN A N 1
ATOM 609 C CA . GLN A 1 75 ? -13.042 -5.051 19.571 1.00 53.94 75 GLN A CA 1
ATOM 610 C C . GLN A 1 75 ? -14.284 -5.896 19.888 1.00 53.94 75 GLN A C 1
ATOM 612 O O . GLN A 1 75 ? -15.393 -5.357 19.900 1.00 53.94 75 GLN A O 1
ATOM 617 N N . VAL A 1 76 ? -14.094 -7.207 20.061 1.00 46.00 76 VAL A N 1
ATOM 618 C CA . VAL A 1 76 ? -15.109 -8.091 20.654 1.00 46.00 76 VAL A CA 1
ATOM 619 C C . VAL A 1 76 ? -15.165 -7.812 22.146 1.00 46.00 76 VAL A C 1
ATOM 621 O O . VAL A 1 76 ? -14.069 -7.702 22.743 1.00 46.00 76 VAL A O 1
#

Mean predicted aligned error: 3.68 Å